Protein AF-A0A349YHT6-F1 (afdb_monomer_lite)

pLDDT: mean 83.38, std 12.29, range [51.12, 94.62]

Secondary structure (DSSP, 8-state):
----EEEE--HHHHHHHHHTT--EEEEETTEEEEE--S-----TTS-GGG-EEESS---

Foldseek 3Di:
DAFQKKKFLDPVLLVVCVVVPFDWPDDDPSITITTPDVPPPDDVPHDCVRIDGHNDPDD

Radius of gyration: 10.35 Å; chains: 1; bounding box: 18×24×24 Å

Structure (mmCIF, N/CA/C/O backbone):
data_AF-A0A349YHT6-F1
#
_entry.id   AF-A0A349YHT6-F1
#
loop_
_atom_site.group_PDB
_atom_site.id
_atom_site.type_symbol
_atom_site.label_atom_id
_atom_site.label_alt_id
_atom_site.label_comp_id
_atom_site.label_asym_id
_atom_site.label_entity_id
_atom_site.label_seq_id
_atom_site.pdbx_PDB_ins_code
_atom_site.Cartn_x
_atom_site.Cartn_y
_atom_site.Cartn_z
_atom_site.occupancy
_atom_site.B_iso_or_equiv
_atom_site.auth_seq_id
_atom_site.auth_comp_id
_atom_site.auth_asym_id
_atom_site.auth_atom_id
_atom_site.pdbx_PDB_model_num
ATOM 1 N N . MET A 1 1 ? -3.137 13.617 12.711 1.00 51.12 1 MET A N 1
ATOM 2 C CA . MET A 1 1 ? -3.560 13.679 11.292 1.00 51.12 1 MET A CA 1
ATOM 3 C C . MET A 1 1 ? -3.342 12.299 10.682 1.00 51.12 1 MET A C 1
ATOM 5 O O . MET A 1 1 ? -2.194 11.887 10.606 1.00 51.12 1 MET A O 1
ATOM 9 N N . LYS A 1 2 ? -4.401 11.548 10.344 1.00 67.25 2 LYS A N 1
ATOM 10 C CA . LYS A 1 2 ? -4.266 10.213 9.726 1.00 67.25 2 LYS A CA 1
ATOM 11 C C . LYS A 1 2 ? -3.848 10.396 8.265 1.00 67.25 2 LYS A C 1
ATOM 13 O O . LYS A 1 2 ? -4.573 11.048 7.521 1.00 67.25 2 LYS A O 1
ATOM 18 N N . GLN A 1 3 ? -2.667 9.903 7.892 1.00 81.06 3 GLN A N 1
ATOM 19 C CA . GLN A 1 3 ? -2.190 9.942 6.507 1.00 81.06 3 GLN A CA 1
ATOM 20 C C . GLN A 1 3 ? -3.167 9.175 5.610 1.00 81.06 3 GLN A C 1
ATOM 22 O O . GLN A 1 3 ? -3.534 8.058 5.958 1.00 81.06 3 GLN A O 1
ATOM 27 N N . LYS A 1 4 ? -3.612 9.763 4.497 1.00 88.38 4 LYS A N 1
ATOM 28 C CA . LYS A 1 4 ? -4.650 9.190 3.618 1.00 88.38 4 LYS A CA 1
ATOM 29 C C . LYS A 1 4 ? -4.151 8.096 2.676 1.00 88.38 4 LYS A C 1
ATOM 31 O O . LYS A 1 4 ? -4.963 7.317 2.184 1.00 88.38 4 LYS A O 1
ATOM 36 N N . PHE A 1 5 ? -2.849 8.045 2.422 1.00 90.75 5 PHE A N 1
ATOM 37 C CA . PHE A 1 5 ? -2.251 7.171 1.423 1.00 90.75 5 PHE A CA 1
ATOM 38 C C . PHE A 1 5 ? -1.064 6.396 1.978 1.00 90.75 5 PHE A C 1
ATOM 40 O O . PHE A 1 5 ? -0.314 6.900 2.818 1.00 90.75 5 PHE A O 1
ATOM 47 N N . ILE A 1 6 ? -0.909 5.186 1.456 1.00 91.19 6 ILE A N 1
ATOM 48 C CA . ILE A 1 6 ? 0.255 4.316 1.580 1.00 91.19 6 ILE A CA 1
ATOM 49 C C . ILE A 1 6 ? 0.951 4.319 0.224 1.00 91.19 6 ILE A C 1
ATOM 51 O O . ILE A 1 6 ? 0.304 4.072 -0.793 1.00 91.19 6 ILE A O 1
ATOM 55 N N . THR A 1 7 ? 2.250 4.589 0.198 1.00 92.94 7 THR A N 1
ATOM 56 C CA . THR A 1 7 ? 3.069 4.507 -1.009 1.00 92.94 7 THR A CA 1
ATOM 57 C C . THR A 1 7 ? 4.185 3.490 -0.827 1.00 92.94 7 THR A C 1
ATOM 59 O O . THR A 1 7 ? 4.761 3.353 0.253 1.00 92.94 7 THR A O 1
ATOM 62 N N . THR A 1 8 ? 4.490 2.749 -1.886 1.00 92.94 8 THR A N 1
ATOM 63 C CA . THR A 1 8 ? 5.636 1.839 -1.927 1.00 92.94 8 T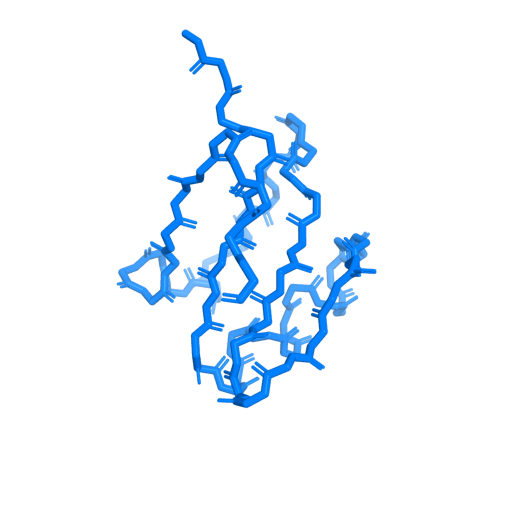HR A CA 1
ATOM 64 C C . THR A 1 8 ? 6.168 1.735 -3.350 1.00 92.94 8 THR A C 1
ATOM 66 O O . THR A 1 8 ? 5.417 1.883 -4.311 1.00 92.94 8 THR A O 1
ATOM 69 N N . GLN A 1 9 ? 7.469 1.496 -3.487 1.00 94.56 9 GLN A N 1
ATOM 70 C CA . GLN A 1 9 ? 8.104 1.118 -4.756 1.00 94.56 9 GLN A CA 1
ATOM 71 C C . GLN A 1 9 ? 8.446 -0.378 -4.792 1.00 94.56 9 GLN A C 1
ATOM 73 O O . GLN A 1 9 ? 8.929 -0.895 -5.797 1.00 94.56 9 GLN A O 1
ATOM 78 N N . ASP A 1 10 ? 8.203 -1.084 -3.687 1.00 94.62 10 ASP A N 1
ATOM 79 C CA . ASP A 1 10 ? 8.498 -2.499 -3.553 1.00 94.62 10 ASP A CA 1
ATOM 80 C C . ASP A 1 10 ? 7.337 -3.336 -4.113 1.00 94.62 10 ASP A C 1
ATOM 82 O O . ASP A 1 10 ? 6.208 -3.295 -3.618 1.00 94.62 10 ASP A O 1
ATOM 86 N N . ILE A 1 11 ? 7.619 -4.097 -5.172 1.00 94.50 11 ILE A N 1
ATOM 87 C CA . ILE A 1 11 ? 6.620 -4.912 -5.879 1.00 94.50 11 ILE A CA 1
ATOM 88 C C . ILE A 1 11 ? 6.002 -5.983 -4.956 1.00 94.50 11 ILE A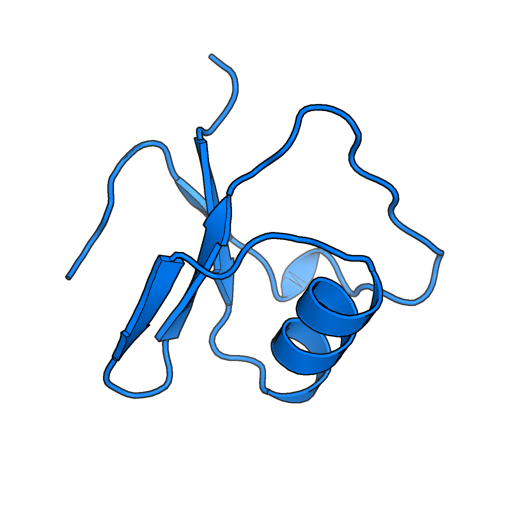 C 1
ATOM 90 O O . ILE A 1 11 ? 4.771 -6.083 -4.930 1.00 94.50 11 ILE A O 1
ATOM 94 N N . PRO A 1 12 ? 6.782 -6.768 -4.177 1.00 93.50 12 PRO A N 1
ATOM 95 C CA . PRO A 1 12 ? 6.216 -7.718 -3.216 1.00 93.50 12 PRO A CA 1
ATOM 96 C C . PRO A 1 12 ? 5.243 -7.066 -2.226 1.00 93.50 12 PRO A C 1
ATOM 98 O O . PRO A 1 12 ? 4.139 -7.576 -2.020 1.00 93.50 12 PRO A O 1
ATOM 101 N N . THR A 1 13 ? 5.614 -5.909 -1.673 1.00 92.12 13 THR A N 1
ATOM 102 C CA . THR A 1 13 ? 4.774 -5.137 -0.749 1.00 92.12 13 THR A CA 1
ATOM 103 C C . THR A 1 13 ? 3.477 -4.676 -1.420 1.00 92.12 13 THR A C 1
ATOM 105 O O . THR A 1 13 ? 2.398 -4.842 -0.851 1.00 92.12 13 THR A O 1
ATOM 108 N N . ALA A 1 14 ? 3.538 -4.171 -2.657 1.00 93.81 14 ALA A N 1
ATOM 109 C CA . ALA A 1 14 ? 2.354 -3.760 -3.417 1.00 93.81 14 ALA A CA 1
ATOM 110 C C . ALA A 1 14 ? 1.388 -4.929 -3.704 1.00 93.81 14 ALA A C 1
ATOM 112 O O . ALA A 1 14 ? 0.165 -4.786 -3.582 1.00 93.81 14 ALA A O 1
ATOM 113 N N . ILE A 1 15 ? 1.923 -6.110 -4.039 1.00 93.44 15 ILE A N 1
ATOM 114 C CA . ILE A 1 15 ? 1.126 -7.331 -4.233 1.00 93.44 15 ILE A CA 1
ATOM 115 C C . ILE A 1 15 ? 0.428 -7.725 -2.928 1.00 93.44 15 ILE A C 1
ATOM 117 O O . ILE A 1 15 ? -0.750 -8.088 -2.943 1.00 93.44 15 ILE A O 1
ATOM 121 N N . LEU A 1 16 ? 1.133 -7.656 -1.798 1.00 91.50 16 LEU A N 1
ATOM 122 C CA . LEU A 1 16 ? 0.584 -8.025 -0.498 1.00 91.50 16 LEU A CA 1
ATOM 123 C C . LEU A 1 16 ? -0.526 -7.065 -0.047 1.00 91.50 16 LEU A C 1
ATOM 125 O O . LEU A 1 16 ? -1.590 -7.527 0.365 1.00 91.50 16 LEU A O 1
ATOM 129 N N . LEU A 1 17 ? -0.333 -5.753 -0.217 1.00 89.94 17 LEU A N 1
ATOM 130 C CA . LEU A 1 17 ? -1.364 -4.738 0.038 1.00 89.94 17 LEU A CA 1
ATOM 131 C C . LEU A 1 17 ? -2.624 -4.993 -0.803 1.00 89.94 17 LEU A C 1
ATOM 133 O O . LEU A 1 17 ? -3.738 -4.989 -0.276 1.00 89.94 17 LEU A O 1
ATOM 137 N N . SER A 1 18 ? -2.452 -5.313 -2.087 1.00 91.12 18 SER A N 1
ATOM 138 C CA . SER A 1 18 ? -3.565 -5.659 -2.980 1.00 91.12 18 SER A CA 1
ATOM 139 C C . SER A 1 18 ? -4.313 -6.913 -2.508 1.00 91.12 18 SER A C 1
ATOM 141 O O . SER A 1 18 ? -5.541 -6.914 -2.433 1.00 91.12 18 SER A O 1
ATOM 143 N N . LYS A 1 19 ? -3.587 -7.973 -2.119 1.00 90.44 19 LYS A N 1
ATOM 144 C CA . LYS A 1 19 ? -4.173 -9.217 -1.580 1.00 90.44 19 LYS A CA 1
ATOM 145 C C . LYS A 1 19 ? -4.930 -9.002 -0.270 1.00 90.44 19 LYS A C 1
ATOM 147 O O . LYS A 1 19 ? -5.915 -9.689 -0.019 1.00 90.44 19 LYS A O 1
ATOM 152 N N . GLN A 1 20 ? -4.484 -8.060 0.557 1.00 86.38 20 GLN A N 1
ATOM 153 C CA . GLN A 1 20 ? -5.160 -7.694 1.802 1.00 86.38 20 GLN A CA 1
ATOM 154 C C . GLN A 1 20 ? -6.384 -6.790 1.597 1.00 86.38 20 GLN A C 1
ATOM 156 O O . GLN A 1 20 ? -7.093 -6.498 2.562 1.00 86.38 20 GLN A O 1
ATOM 161 N N . GLY A 1 21 ? -6.664 -6.382 0.356 1.00 88.38 21 GLY A N 1
ATOM 162 C CA . GLY A 1 21 ? -7.841 -5.595 -0.000 1.00 88.38 21 GLY A CA 1
ATOM 163 C C . GLY A 1 21 ? -7.645 -4.085 0.119 1.00 88.38 21 GLY A C 1
ATOM 164 O O . GLY A 1 21 ? -8.634 -3.353 0.109 1.00 88.38 21 GLY A O 1
ATOM 165 N N . TYR A 1 22 ? -6.404 -3.598 0.220 1.00 89.62 22 TYR A N 1
ATOM 166 C CA . TYR A 1 22 ? -6.152 -2.165 0.100 1.00 89.62 22 TYR A CA 1
ATOM 167 C C . TYR A 1 22 ? -6.466 -1.716 -1.326 1.00 89.62 22 TYR A C 1
ATOM 169 O O . TYR A 1 22 ? -5.971 -2.283 -2.301 1.00 89.62 22 TYR A O 1
ATOM 177 N N . GLN A 1 23 ? -7.278 -0.670 -1.452 1.00 91.62 23 GLN A N 1
ATOM 178 C CA . GLN A 1 23 ? -7.614 -0.109 -2.752 1.00 91.62 23 GLN A CA 1
ATOM 179 C C . GLN A 1 23 ? -6.410 0.647 -3.312 1.00 91.62 23 GLN A C 1
ATOM 181 O O . GLN A 1 23 ? -6.029 1.698 -2.789 1.00 91.62 23 GLN A O 1
ATOM 186 N N . GLN A 1 24 ? -5.842 0.128 -4.396 1.00 93.38 24 GLN A N 1
ATOM 187 C CA . GLN A 1 24 ? -4.855 0.848 -5.185 1.00 93.38 24 GLN A CA 1
ATOM 188 C C . GLN A 1 24 ? -5.545 1.982 -5.949 1.00 93.38 24 GLN A C 1
ATOM 190 O O . GLN A 1 24 ? -6.559 1.769 -6.613 1.00 93.38 24 GLN A O 1
ATOM 195 N N . VAL A 1 25 ? -5.001 3.191 -5.850 1.00 93.12 25 VAL A N 1
ATOM 196 C CA . VAL A 1 25 ? -5.513 4.382 -6.547 1.00 93.12 25 VAL A CA 1
ATOM 197 C C . VAL A 1 25 ? -4.593 4.833 -7.675 1.00 93.12 25 VAL A C 1
ATOM 199 O O . VAL A 1 25 ? -5.035 5.565 -8.555 1.00 93.12 25 VAL A O 1
ATOM 202 N N . GLN A 1 26 ? -3.334 4.383 -7.676 1.00 90.50 26 GLN A N 1
ATOM 203 C CA . GLN A 1 26 ? -2.365 4.717 -8.716 1.00 90.50 26 GLN A CA 1
ATOM 204 C C . GLN A 1 26 ? -1.244 3.674 -8.811 1.00 90.50 26 GLN A C 1
ATOM 206 O O . GLN A 1 26 ? -0.882 3.029 -7.825 1.00 90.50 26 GLN A O 1
ATOM 211 N N . ASN A 1 27 ? -0.693 3.525 -10.014 1.00 91.50 27 ASN A N 1
ATOM 212 C CA . ASN A 1 27 ? 0.631 2.960 -10.261 1.00 91.50 27 ASN A CA 1
ATOM 213 C C . ASN A 1 27 ? 1.259 3.713 -11.433 1.00 91.50 27 ASN A C 1
ATOM 215 O O . ASN A 1 27 ? 0.814 3.580 -12.574 1.00 91.50 27 ASN A O 1
ATOM 219 N N . THR A 1 28 ? 2.264 4.529 -11.137 1.00 90.00 28 THR A N 1
ATOM 220 C CA . THR A 1 28 ? 2.983 5.326 -12.132 1.00 90.00 28 TH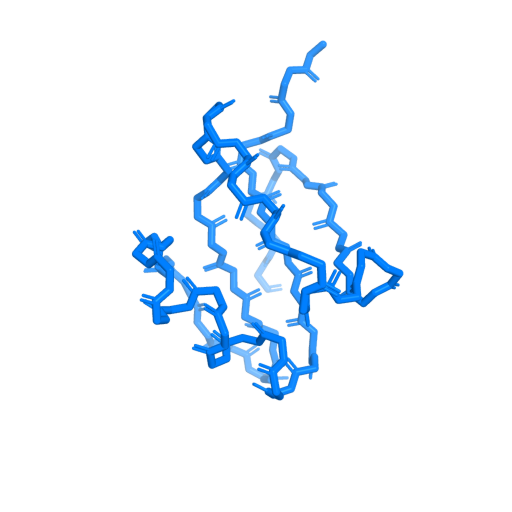R A CA 1
ATOM 221 C C . THR A 1 28 ? 4.471 5.216 -11.842 1.00 90.00 28 THR A C 1
ATOM 223 O O . THR A 1 28 ? 4.887 5.363 -10.697 1.00 90.00 28 THR A O 1
ATOM 226 N N . ASN A 1 29 ? 5.278 4.932 -12.869 1.00 90.00 29 ASN A N 1
ATOM 227 C CA . ASN A 1 29 ? 6.741 4.842 -12.764 1.00 90.00 29 ASN A CA 1
ATOM 228 C C . ASN A 1 29 ? 7.245 3.913 -11.636 1.00 90.00 29 ASN A C 1
ATOM 230 O O . ASN A 1 29 ? 8.282 4.171 -11.034 1.00 90.00 29 ASN A O 1
ATOM 234 N N . GLY A 1 30 ? 6.506 2.839 -11.329 1.00 90.56 30 GLY A N 1
ATOM 235 C CA . GLY A 1 30 ? 6.863 1.894 -10.265 1.00 90.56 30 GLY A CA 1
ATOM 236 C C . GLY A 1 30 ? 6.550 2.376 -8.845 1.00 90.56 30 GLY A C 1
ATOM 237 O O . GLY A 1 30 ? 6.937 1.710 -7.890 1.00 90.56 30 GLY A O 1
ATOM 238 N N . ILE A 1 31 ? 5.842 3.498 -8.688 1.00 92.94 31 ILE A N 1
ATOM 239 C CA . ILE A 1 31 ? 5.303 3.965 -7.410 1.00 92.94 31 ILE A CA 1
ATOM 240 C C . ILE A 1 31 ? 3.848 3.510 -7.310 1.00 92.94 31 ILE A C 1
ATOM 242 O O . ILE A 1 31 ? 2.987 3.948 -8.075 1.00 92.94 31 ILE A O 1
ATOM 246 N N . TYR A 1 32 ? 3.575 2.645 -6.339 1.00 94.25 32 TYR A N 1
ATOM 247 C CA . TYR A 1 32 ? 2.247 2.126 -6.042 1.00 94.25 32 TYR A CA 1
ATOM 248 C C . TYR A 1 32 ? 1.627 2.936 -4.910 1.00 94.25 32 TYR A C 1
ATOM 250 O O . TYR A 1 32 ? 2.248 3.104 -3.859 1.00 94.25 32 TYR A O 1
ATOM 258 N N . VAL A 1 33 ? 0.400 3.418 -5.112 1.00 93.94 33 VAL A N 1
ATOM 259 C CA . VAL A 1 33 ? -0.325 4.239 -4.132 1.00 93.94 33 VAL A CA 1
ATOM 260 C C . VAL A 1 33 ? -1.632 3.554 -3.759 1.00 93.94 33 VAL A C 1
ATOM 262 O O . VAL A 1 33 ? -2.440 3.221 -4.629 1.00 93.94 33 VAL A O 1
ATOM 265 N N . PHE A 1 34 ? -1.861 3.389 -2.461 1.00 92.31 34 PHE A N 1
ATOM 266 C CA . PHE A 1 34 ? -3.038 2.747 -1.882 1.00 92.31 34 PHE A CA 1
ATOM 267 C C . PHE A 1 34 ? -3.751 3.686 -0.908 1.00 92.31 34 PHE A C 1
ATOM 269 O O . PHE A 1 34 ? -3.114 4.519 -0.261 1.00 92.31 34 PHE A O 1
ATOM 276 N N . LEU A 1 35 ? -5.069 3.536 -0.758 1.00 91.38 35 LEU A N 1
ATOM 277 C CA . LEU A 1 35 ? -5.812 4.201 0.315 1.00 91.38 35 LEU A CA 1
ATOM 278 C C . LEU A 1 35 ? -5.386 3.640 1.672 1.00 91.38 35 LEU A C 1
ATOM 280 O O . LEU A 1 35 ? -5.477 2.437 1.906 1.00 91.38 35 LEU A O 1
ATOM 284 N N . ASN A 1 36 ? -4.987 4.513 2.592 1.00 87.62 36 ASN A N 1
ATOM 285 C CA . ASN A 1 36 ? -4.748 4.131 3.976 1.00 87.62 36 ASN A CA 1
ATOM 286 C C . ASN A 1 36 ? -6.090 4.030 4.708 1.00 87.62 36 ASN A C 1
ATOM 288 O O . ASN A 1 36 ? -6.612 5.010 5.244 1.00 87.62 36 ASN A O 1
ATOM 292 N N . THR A 1 37 ? -6.687 2.842 4.689 1.00 75.50 37 THR A N 1
ATOM 293 C CA . THR A 1 37 ? -7.887 2.580 5.483 1.00 75.50 37 THR A CA 1
ATOM 294 C C . THR A 1 37 ? -7.491 2.434 6.948 1.00 75.50 37 THR A C 1
ATOM 296 O O . THR A 1 37 ? -6.543 1.723 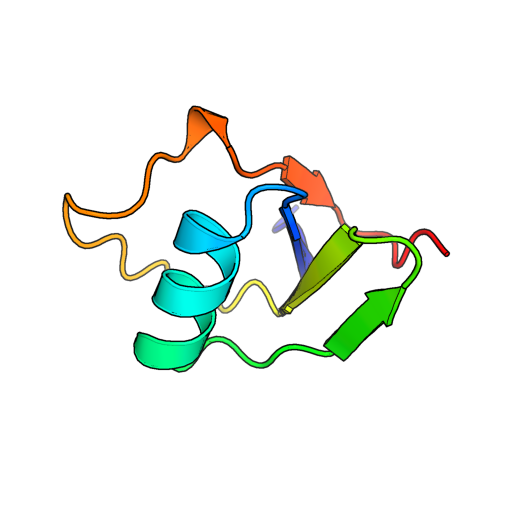7.259 1.00 75.50 37 THR A O 1
ATOM 299 N N . GLU A 1 38 ? -8.235 3.053 7.866 1.00 67.25 38 GLU A N 1
ATOM 300 C CA . GLU A 1 38 ? -7.893 3.093 9.300 1.00 67.25 38 GLU A CA 1
ATOM 301 C C . GLU A 1 38 ? -7.739 1.710 9.965 1.00 67.25 38 GLU A C 1
ATOM 303 O O . GLU A 1 38 ? -7.170 1.596 11.050 1.00 67.25 38 GLU A O 1
ATOM 308 N N . LYS A 1 39 ? -8.227 0.647 9.315 1.00 62.25 39 LYS A N 1
ATOM 309 C CA . LYS A 1 39 ? -7.906 -0.739 9.651 1.00 62.25 39 LYS A CA 1
ATOM 310 C C . LYS A 1 39 ? -6.591 -1.128 8.987 1.00 62.25 39 LYS A C 1
ATOM 312 O O . LYS A 1 39 ? -6.584 -1.831 7.981 1.00 62.25 39 LYS A O 1
ATOM 317 N N . LEU A 1 40 ? -5.487 -0.716 9.598 1.00 61.44 40 LEU A N 1
ATOM 318 C CA . LEU A 1 40 ? -4.185 -1.279 9.282 1.00 61.44 40 LEU A CA 1
ATOM 319 C C . LEU A 1 40 ? -4.156 -2.744 9.735 1.00 61.44 40 LEU A C 1
ATOM 321 O O . LEU A 1 40 ? -3.832 -3.064 10.877 1.00 61.44 40 LEU A O 1
ATOM 325 N N . ARG A 1 41 ? -4.567 -3.649 8.845 1.00 58.91 41 ARG A N 1
ATOM 326 C CA . ARG A 1 41 ? -4.402 -5.092 9.028 1.00 58.91 41 ARG A CA 1
ATOM 327 C C . ARG A 1 41 ? -2.984 -5.467 8.622 1.00 58.91 41 ARG A C 1
ATOM 329 O O . ARG A 1 41 ? -2.793 -6.115 7.603 1.00 58.91 41 ARG A O 1
ATOM 336 N N . PHE A 1 42 ? -1.985 -5.040 9.387 1.00 61.69 42 PHE A N 1
ATOM 337 C CA . PHE A 1 42 ? -0.656 -5.613 9.217 1.00 61.69 42 PHE A CA 1
ATOM 338 C C . PHE A 1 42 ? -0.718 -7.044 9.742 1.00 61.69 42 PHE A C 1
ATOM 340 O O . PHE A 1 42 ? -0.699 -7.281 10.948 1.00 61.69 42 PHE A O 1
ATOM 347 N N . SER A 1 43 ? -0.856 -8.010 8.835 1.00 57.94 43 SER A N 1
ATOM 348 C CA . SER A 1 43 ? -0.274 -9.316 9.114 1.00 57.94 43 SER A CA 1
ATOM 349 C C . SER A 1 43 ? 1.234 -9.110 9.282 1.00 57.94 43 SER A C 1
ATOM 351 O O . SER A 1 43 ? 1.793 -8.163 8.722 1.00 57.94 43 SER A O 1
ATOM 353 N N . ASN A 1 44 ? 1.906 -9.985 10.028 1.00 65.19 44 ASN A N 1
ATOM 354 C CA . ASN A 1 44 ? 3.365 -9.94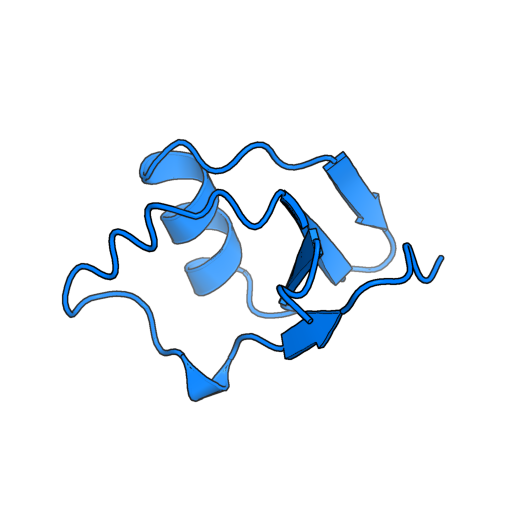9 10.212 1.00 65.19 44 ASN A CA 1
ATOM 355 C C . ASN A 1 44 ? 4.168 -10.029 8.888 1.00 65.19 44 ASN A C 1
ATOM 357 O O . ASN A 1 44 ? 5.393 -10.049 8.918 1.00 65.19 44 ASN A O 1
ATOM 361 N N . ASP A 1 45 ? 3.487 -10.085 7.742 1.00 73.00 45 ASP A N 1
ATOM 362 C CA . ASP A 1 45 ? 4.042 -10.295 6.413 1.00 73.00 45 ASP A CA 1
ATOM 363 C C . ASP A 1 45 ? 4.342 -8.982 5.665 1.00 73.00 45 ASP A C 1
ATOM 365 O O . ASP A 1 45 ? 5.060 -9.014 4.667 1.00 73.00 45 ASP A O 1
ATOM 369 N N . ILE A 1 46 ? 3.796 -7.832 6.096 1.00 76.25 46 ILE A N 1
ATOM 370 C CA . ILE A 1 46 ? 4.111 -6.527 5.484 1.00 76.25 46 ILE A CA 1
ATOM 371 C C . ILE A 1 46 ? 5.316 -5.905 6.190 1.00 76.25 46 ILE A C 1
ATOM 373 O O . ILE A 1 46 ? 5.229 -5.505 7.352 1.00 76.25 46 ILE A O 1
ATOM 377 N N . ASP A 1 47 ? 6.412 -5.730 5.452 1.00 81.00 47 ASP A N 1
ATOM 378 C CA . ASP A 1 47 ? 7.547 -4.930 5.903 1.00 81.00 47 ASP A CA 1
ATOM 379 C C . ASP A 1 47 ? 7.191 -3.435 5.856 1.00 81.00 47 ASP A C 1
ATOM 381 O O . ASP A 1 47 ? 7.242 -2.775 4.815 1.00 81.00 47 ASP A O 1
ATOM 385 N N . ILE A 1 48 ? 6.835 -2.884 7.018 1.00 82.44 48 ILE A N 1
ATOM 386 C CA .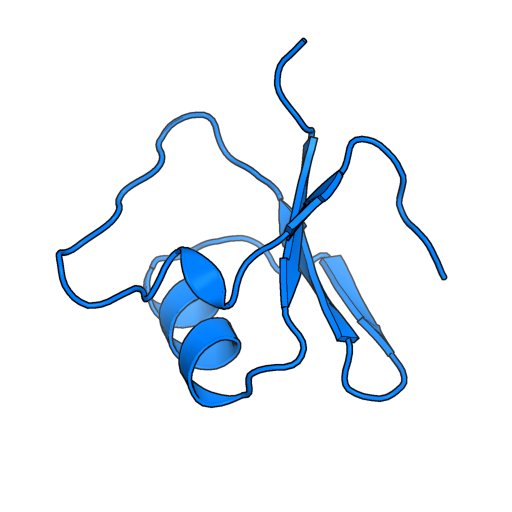 ILE A 1 48 ? 6.463 -1.473 7.167 1.00 82.44 48 ILE A CA 1
ATOM 387 C C . ILE A 1 48 ? 7.589 -0.505 6.779 1.00 82.44 48 ILE A C 1
ATOM 389 O O . ILE A 1 48 ? 7.305 0.651 6.479 1.00 82.44 48 ILE A O 1
ATOM 393 N N . THR A 1 49 ? 8.852 -0.949 6.753 1.00 87.12 49 THR A N 1
ATOM 394 C CA . THR A 1 49 ? 9.983 -0.100 6.342 1.00 87.12 49 THR A CA 1
ATOM 395 C C . THR A 1 49 ? 9.977 0.188 4.840 1.00 87.12 49 THR A C 1
ATOM 397 O O . THR A 1 49 ? 10.615 1.137 4.385 1.00 87.12 49 THR A O 1
ATOM 400 N N . LYS A 1 50 ? 9.221 -0.601 4.064 1.00 89.31 50 LYS A N 1
ATOM 401 C CA . LYS A 1 50 ? 9.023 -0.437 2.617 1.00 89.31 50 LYS A CA 1
ATOM 402 C C . LYS A 1 50 ? 7.824 0.439 2.269 1.00 89.31 50 LYS A C 1
ATOM 404 O O . LYS A 1 50 ? 7.511 0.601 1.088 1.00 89.31 50 LYS A O 1
ATOM 409 N N . ILE A 1 51 ? 7.148 0.991 3.274 1.00 89.38 51 ILE A N 1
ATOM 410 C CA . ILE A 1 51 ? 5.954 1.814 3.118 1.00 89.38 51 ILE A CA 1
ATOM 411 C C . ILE A 1 51 ? 6.242 3.237 3.585 1.00 89.38 51 ILE A C 1
ATOM 413 O O . ILE A 1 51 ? 6.835 3.469 4.636 1.00 89.38 51 ILE A O 1
ATOM 417 N N . GLN A 1 52 ? 5.755 4.204 2.817 1.00 90.31 52 GLN A N 1
ATOM 418 C CA . GLN A 1 52 ? 5.664 5.595 3.228 1.00 90.31 52 GLN A CA 1
ATOM 419 C C . GLN A 1 52 ? 4.198 6.004 3.339 1.00 90.31 52 GLN A C 1
ATOM 421 O O . GLN A 1 52 ? 3.331 5.507 2.622 1.00 90.31 52 GLN A O 1
ATOM 426 N N . TYR A 1 53 ? 3.917 6.930 4.249 1.00 89.00 53 TYR A N 1
ATOM 427 C CA . TYR A 1 53 ? 2.571 7.442 4.456 1.00 89.00 53 TYR A CA 1
ATOM 428 C C . TYR A 1 53 ? 2.488 8.905 4.044 1.00 89.00 53 TYR A C 1
ATOM 430 O O . TYR A 1 53 ? 3.319 9.720 4.442 1.00 89.00 53 TYR A O 1
ATOM 438 N N . SER A 1 54 ? 1.446 9.257 3.296 1.00 84.94 54 SER A N 1
ATOM 439 C CA . SER A 1 54 ? 1.256 10.609 2.772 1.00 84.94 54 SER A CA 1
ATOM 440 C C . SER A 1 54 ? -0.201 11.059 2.879 1.00 84.94 54 SER A C 1
ATOM 442 O O . SER A 1 54 ? -1.130 10.255 2.873 1.00 84.94 54 SER A O 1
ATOM 444 N N . ASN A 1 55 ? -0.416 12.370 2.976 1.00 83.69 55 ASN A N 1
ATOM 445 C CA . ASN A 1 55 ? -1.731 12.993 2.770 1.00 83.69 55 ASN A CA 1
ATOM 446 C C . ASN A 1 55 ? -1.919 13.524 1.345 1.00 83.69 55 ASN A C 1
ATOM 448 O O . ASN A 1 55 ? -3.015 13.957 0.993 1.00 83.69 55 ASN A O 1
ATOM 452 N N . MET A 1 56 ? -0.853 13.504 0.551 1.00 76.44 56 MET A N 1
ATOM 453 C CA . MET A 1 56 ? -0.784 14.043 -0.794 1.00 76.44 56 MET A CA 1
ATOM 454 C C . MET A 1 56 ? -0.685 12.888 -1.787 1.00 76.44 56 MET A C 1
ATOM 456 O O . MET A 1 56 ? 0.172 12.016 -1.636 1.00 76.44 56 MET A O 1
ATOM 460 N N . LEU A 1 57 ? -1.551 12.904 -2.799 1.00 68.75 57 LEU A N 1
ATOM 461 C CA . LEU A 1 57 ? -1.310 12.173 -4.038 1.00 68.75 57 LEU A CA 1
ATOM 462 C C . LEU A 1 57 ? -0.162 12.893 -4.747 1.00 68.75 57 LEU A C 1
ATOM 464 O O . LEU A 1 57 ? -0.360 13.949 -5.341 1.00 68.75 57 LEU A O 1
ATOM 468 N N . THR A 1 58 ? 1.053 12.388 -4.571 1.00 59.72 58 THR A N 1
ATOM 469 C CA . THR A 1 58 ? 2.218 12.826 -5.344 1.00 59.72 58 THR A CA 1
ATOM 470 C C . THR A 1 58 ? 2.264 12.039 -6.643 1.00 59.72 58 THR A C 1
ATOM 472 O O . THR A 1 58 ? 2.218 10.810 -6.599 1.00 59.72 58 THR A O 1
ATOM 475 N N . PHE A 1 59 ? 2.317 12.769 -7.758 1.00 55.44 59 PHE A N 1
ATOM 476 C CA . PHE A 1 59 ? 2.290 12.262 -9.130 1.00 55.44 59 PHE A CA 1
ATOM 477 C C . PHE A 1 59 ? 3.688 11.924 -9.645 1.00 55.44 59 PHE A C 1
ATOM 479 O O . PHE A 1 59 ? 4.625 12.687 -9.313 1.00 55.44 59 PHE A O 1
#

Sequence (59 aa):
MKQKFITTQDIPTAILLSKQGYQQVQNTNGIYVFLNTEKLRFSNDIDITKIQYSNMLTF